Protein AF-A0A965X617-F1 (afdb_monomer_lite)

pLDDT: mean 73.82, std 13.36, range [38.69, 93.62]

Secondary structure (DSSP, 8-state):
-EEE-SSSEEEEPEEEEEETTT--EEEEEHHHHTTS----TTT--S-EEEE-----HHHHHHTT-TT-EEEPPPP----

Radius of gyration: 14.37 Å; chains: 1; bounding box: 28×44×30 Å

Structure (mmCIF, N/CA/C/O backbone):
data_AF-A0A965X617-F1
#
_entry.id   AF-A0A965X617-F1
#
loop_
_atom_site.group_PDB
_atom_site.id
_atom_site.type_symbol
_atom_site.label_atom_id
_atom_site.label_alt_id
_atom_site.label_comp_id
_atom_site.label_asym_id
_atom_site.label_entity_id
_atom_site.label_seq_id
_atom_site.pdbx_PDB_ins_code
_atom_site.Cartn_x
_atom_site.Cartn_y
_atom_site.Cartn_z
_atom_site.occupancy
_atom_site.B_iso_or_equiv
_atom_site.auth_seq_id
_atom_site.auth_comp_id
_atom_site.auth_asym_id
_atom_site.auth_atom_id
_atom_site.pdbx_PDB_model_num
ATOM 1 N N . MET A 1 1 ? 11.380 -3.892 -1.784 1.00 57.41 1 MET A N 1
ATOM 2 C CA . MET A 1 1 ? 12.338 -4.085 -2.899 1.00 57.41 1 MET A CA 1
ATOM 3 C C . MET A 1 1 ? 11.587 -3.758 -4.189 1.00 57.41 1 MET A C 1
ATOM 5 O O . MET A 1 1 ? 10.370 -3.778 -4.185 1.00 57.41 1 MET A O 1
ATOM 9 N N . SER A 1 2 ? 12.243 -3.430 -5.298 1.00 61.50 2 SER A N 1
ATOM 10 C CA . SER A 1 2 ? 11.528 -3.166 -6.557 1.00 61.50 2 SER A CA 1
ATOM 11 C C . SER A 1 2 ? 12.276 -3.742 -7.752 1.00 61.50 2 SER A C 1
ATOM 13 O O . SER A 1 2 ? 13.499 -3.890 -7.730 1.00 61.50 2 SER A O 1
ATOM 15 N N . ILE A 1 3 ? 11.527 -4.109 -8.793 1.00 69.88 3 ILE A N 1
ATOM 16 C CA . ILE A 1 3 ? 12.060 -4.652 -10.041 1.00 69.88 3 ILE A CA 1
ATOM 17 C C . ILE A 1 3 ? 12.053 -3.533 -11.080 1.00 69.88 3 ILE A C 1
ATOM 19 O O . ILE A 1 3 ? 11.007 -3.071 -11.538 1.00 69.88 3 ILE A O 1
ATOM 23 N N . HIS A 1 4 ? 13.242 -3.086 -11.472 1.00 65.12 4 HIS A N 1
ATOM 24 C CA . HIS A 1 4 ? 13.402 -2.095 -12.529 1.00 65.12 4 HIS A CA 1
ATOM 25 C C . HIS A 1 4 ? 13.357 -2.777 -13.896 1.00 65.12 4 HIS A C 1
ATOM 27 O O . HIS A 1 4 ? 14.323 -3.412 -14.312 1.00 65.12 4 HIS A O 1
ATOM 33 N N . LEU A 1 5 ? 12.227 -2.642 -14.586 1.00 68.06 5 LEU A N 1
ATOM 34 C CA . LEU A 1 5 ? 12.004 -3.255 -15.899 1.00 68.06 5 LEU A CA 1
ATOM 35 C C . LEU A 1 5 ? 12.392 -2.321 -17.050 1.00 68.06 5 LEU A C 1
ATOM 37 O O . LEU A 1 5 ? 12.797 -2.790 -18.111 1.00 68.06 5 LEU A O 1
ATOM 41 N N . HIS A 1 6 ? 12.302 -1.006 -16.837 1.00 74.56 6 HIS A N 1
ATOM 42 C CA . HIS A 1 6 ? 12.659 0.008 -17.826 1.00 74.56 6 HIS A CA 1
ATOM 43 C C . HIS A 1 6 ? 13.315 1.229 -17.166 1.00 74.56 6 HIS A C 1
ATOM 45 O O . HIS A 1 6 ? 13.342 1.378 -15.938 1.00 74.56 6 HIS A O 1
ATOM 51 N N . THR A 1 7 ? 13.862 2.133 -17.983 1.00 75.19 7 THR A N 1
ATOM 52 C CA . THR A 1 7 ? 14.442 3.390 -17.492 1.00 75.19 7 THR A CA 1
ATOM 53 C C . THR A 1 7 ? 13.403 4.262 -16.799 1.00 75.19 7 THR A C 1
ATOM 55 O O . THR A 1 7 ? 13.748 4.907 -15.812 1.00 75.19 7 THR A O 1
ATOM 58 N N . ASP A 1 8 ? 12.144 4.182 -17.229 1.00 77.31 8 ASP A N 1
ATOM 59 C CA . ASP A 1 8 ? 11.102 5.154 -16.864 1.00 77.31 8 ASP A CA 1
ATOM 60 C C . ASP A 1 8 ? 10.051 4.587 -15.899 1.00 77.31 8 ASP A C 1
ATOM 62 O O . ASP A 1 8 ? 9.377 5.344 -15.204 1.00 77.31 8 ASP A O 1
ATOM 66 N N . TYR A 1 9 ? 9.944 3.257 -15.800 1.00 74.50 9 TYR A N 1
ATOM 67 C CA . TYR A 1 9 ? 9.005 2.592 -14.899 1.00 74.50 9 TYR A CA 1
ATOM 68 C C . TYR A 1 9 ? 9.637 1.417 -14.154 1.00 74.50 9 TYR A C 1
ATOM 70 O O . TYR A 1 9 ? 10.602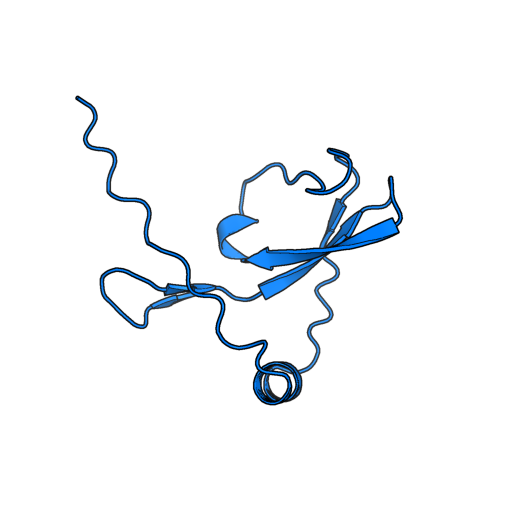 0.787 -14.603 1.00 74.50 9 TYR A O 1
ATOM 78 N N . TYR A 1 10 ? 9.081 1.128 -12.983 1.00 76.69 10 TYR A N 1
ATOM 79 C CA . TYR A 1 10 ? 9.450 -0.010 -12.150 1.00 76.69 10 TYR A CA 1
ATOM 80 C C . TYR A 1 10 ? 8.202 -0.727 -11.643 1.00 76.69 10 TYR A C 1
ATOM 82 O O . TYR A 1 10 ? 7.114 -0.157 -11.603 1.00 76.69 10 TYR A O 1
ATOM 90 N N . GLN A 1 11 ? 8.370 -1.986 -11.263 1.00 77.12 11 GLN A N 1
ATOM 91 C CA . GLN A 1 11 ? 7.356 -2.759 -10.566 1.00 77.12 11 GLN A CA 1
ATOM 92 C C . GLN A 1 11 ? 7.735 -2.827 -9.085 1.00 77.12 11 GLN A C 1
ATOM 94 O O . GLN A 1 11 ? 8.860 -3.200 -8.751 1.00 77.12 11 GLN A O 1
ATOM 99 N N . ASP A 1 12 ? 6.818 -2.426 -8.210 1.00 75.00 12 ASP A N 1
ATOM 100 C CA . ASP A 1 12 ? 7.003 -2.505 -6.757 1.00 75.00 12 ASP A CA 1
ATOM 101 C C . ASP A 1 12 ? 6.462 -3.838 -6.218 1.00 75.00 12 ASP A C 1
ATOM 103 O O . ASP A 1 12 ? 5.572 -4.441 -6.831 1.00 75.00 12 ASP A O 1
ATOM 107 N N . PHE A 1 13 ? 6.966 -4.289 -5.068 1.00 74.62 13 PHE A N 1
ATOM 108 C CA . PHE A 1 13 ? 6.294 -5.355 -4.327 1.00 74.62 13 PHE A CA 1
ATOM 109 C C . PHE A 1 13 ? 5.021 -4.791 -3.713 1.00 74.62 13 PHE A C 1
ATOM 111 O O . PHE A 1 13 ? 5.029 -3.757 -3.052 1.00 74.62 13 PHE A O 1
ATOM 118 N N . LEU A 1 14 ? 3.901 -5.451 -3.980 1.00 76.81 14 LEU A N 1
ATOM 119 C CA . LEU A 1 14 ? 2.595 -4.992 -3.539 1.00 76.81 14 LEU A CA 1
ATOM 120 C C . LEU A 1 14 ? 2.268 -5.595 -2.179 1.00 76.81 14 LEU A C 1
ATOM 122 O O . LEU A 1 14 ? 2.171 -6.810 -2.033 1.00 76.81 14 LEU A O 1
ATOM 126 N N . GLU A 1 15 ? 2.040 -4.733 -1.199 1.00 78.44 15 GLU A N 1
ATOM 127 C CA . GLU A 1 15 ? 1.579 -5.108 0.127 1.00 78.44 15 GLU A CA 1
ATOM 128 C C . GLU A 1 15 ? 0.087 -4.835 0.266 1.00 78.44 15 GLU A C 1
ATOM 130 O O . GLU A 1 15 ? -0.452 -3.838 -0.229 1.00 78.44 15 GLU A O 1
ATOM 135 N N . LYS A 1 16 ? -0.591 -5.705 1.004 1.00 83.06 16 LYS A N 1
ATOM 136 C CA . LYS A 1 16 ? -1.976 -5.493 1.391 1.00 83.06 16 LYS A CA 1
ATOM 137 C C . LYS A 1 16 ? -2.025 -4.715 2.702 1.00 83.06 16 LYS A C 1
ATOM 139 O O . LYS A 1 16 ? -1.304 -5.014 3.645 1.00 83.06 16 LYS A O 1
ATOM 144 N N . TRP A 1 17 ? -2.907 -3.727 2.767 1.00 86.12 17 TRP A N 1
ATOM 145 C CA . TRP A 1 17 ? -3.112 -2.873 3.929 1.00 86.12 17 TRP A CA 1
ATOM 146 C C . TRP A 1 17 ? -4.571 -2.921 4.378 1.00 86.12 17 TRP A C 1
ATOM 148 O O . TRP A 1 17 ? -5.486 -2.924 3.551 1.00 86.12 17 TRP A O 1
ATOM 158 N N . LEU A 1 18 ? -4.790 -2.942 5.693 1.00 88.31 18 LEU A N 1
ATOM 159 C CA . LEU A 1 18 ? -6.107 -2.902 6.330 1.00 88.31 18 LEU A CA 1
ATOM 160 C C . LEU A 1 18 ? -6.262 -1.598 7.113 1.00 88.31 18 LEU A C 1
ATOM 162 O O . LEU A 1 18 ? -5.393 -1.252 7.908 1.00 88.31 18 LEU A O 1
ATOM 166 N N . CYS A 1 19 ? -7.383 -0.900 6.924 1.00 91.44 19 CYS A N 1
ATOM 167 C CA . CYS A 1 19 ? -7.762 0.244 7.748 1.00 91.44 19 CYS A CA 1
ATOM 168 C C . CYS A 1 19 ? -8.779 -0.158 8.818 1.00 91.44 19 CYS A C 1
ATOM 170 O O . CYS A 1 19 ? -9.887 -0.553 8.471 1.00 91.44 19 CYS A O 1
ATOM 172 N N . PHE A 1 20 ? -8.459 0.048 10.095 1.00 90.25 20 PHE A N 1
ATOM 173 C CA . PHE A 1 20 ? -9.365 -0.250 11.214 1.00 90.25 20 PHE A CA 1
ATOM 174 C C . PHE A 1 20 ? -10.481 0.779 11.406 1.00 90.25 20 PHE A C 1
ATOM 176 O O . PHE A 1 20 ? -11.487 0.498 12.043 1.00 90.25 20 PHE A O 1
ATOM 183 N N . SER A 1 21 ? -10.343 1.977 10.834 1.00 91.94 21 SER A N 1
ATOM 184 C CA . SER A 1 21 ? -11.379 3.008 10.957 1.00 91.94 21 SER A CA 1
ATOM 185 C C . SER A 1 21 ? -12.588 2.758 10.047 1.00 91.94 21 SER A C 1
ATOM 187 O O . SER A 1 21 ? -13.655 3.317 10.282 1.00 91.94 21 SER A O 1
ATOM 189 N N . CYS A 1 22 ? -12.426 1.985 8.968 1.00 93.62 22 CYS A N 1
ATOM 190 C CA . CYS A 1 22 ? -13.507 1.721 8.010 1.00 93.62 22 CYS A CA 1
ATOM 191 C C . CYS A 1 22 ? -13.558 0.276 7.497 1.00 93.62 22 CYS A C 1
ATOM 193 O O . CYS A 1 22 ? -14.310 -0.001 6.563 1.00 93.62 22 CYS A O 1
ATOM 195 N N . ASP A 1 23 ? -12.732 -0.607 8.063 1.00 90.25 23 ASP A N 1
ATOM 196 C CA . ASP A 1 23 ? -12.596 -2.034 7.741 1.00 90.25 23 ASP A CA 1
ATOM 197 C C . ASP A 1 23 ? -12.319 -2.354 6.261 1.00 90.25 23 ASP A C 1
ATOM 199 O O . ASP A 1 23 ? -12.507 -3.479 5.794 1.00 90.25 23 ASP A O 1
ATOM 203 N N . ARG A 1 24 ? -11.849 -1.366 5.491 1.00 87.50 24 ARG A N 1
ATOM 204 C CA . ARG A 1 24 ? -11.505 -1.535 4.074 1.00 87.50 24 ARG A CA 1
ATOM 205 C C . ARG A 1 24 ? -10.049 -1.927 3.897 1.00 87.50 24 ARG A C 1
ATOM 207 O O . ARG A 1 24 ? -9.168 -1.497 4.641 1.00 87.50 24 ARG A O 1
ATOM 214 N N . GLN A 1 25 ? -9.818 -2.698 2.842 1.00 87.69 25 GLN A N 1
ATOM 215 C CA . GLN A 1 25 ? -8.501 -3.155 2.425 1.00 87.69 25 GLN A CA 1
ATOM 216 C C . GLN A 1 25 ? -8.075 -2.433 1.144 1.00 87.69 25 GLN A C 1
ATOM 218 O O . GLN A 1 25 ? -8.909 -2.088 0.300 1.00 87.69 25 GLN A O 1
ATOM 223 N N . PHE A 1 26 ? -6.779 -2.186 1.007 1.00 84.88 26 PHE A N 1
ATOM 224 C CA . PHE A 1 26 ? -6.177 -1.607 -0.191 1.00 84.88 26 PHE A CA 1
ATOM 225 C C . PHE A 1 26 ? -4.779 -2.180 -0.413 1.00 84.88 26 PHE A C 1
ATOM 227 O O . PHE A 1 26 ? -4.225 -2.842 0.461 1.00 84.88 26 PHE A O 1
ATOM 234 N N . ILE A 1 27 ? -4.236 -1.951 -1.604 1.00 84.44 27 ILE A N 1
ATOM 235 C CA . ILE A 1 27 ? -2.898 -2.391 -1.990 1.00 84.44 27 ILE A CA 1
ATOM 236 C C . ILE A 1 27 ? -2.002 -1.156 -2.071 1.00 84.44 27 ILE A C 1
ATOM 238 O O . ILE A 1 27 ? -2.427 -0.124 -2.595 1.00 84.44 27 ILE A O 1
ATOM 242 N N . LEU A 1 28 ? -0.781 -1.261 -1.559 1.00 81.12 28 LEU A N 1
ATOM 243 C CA . LEU A 1 28 ? 0.235 -0.218 -1.635 1.00 81.12 28 LEU A CA 1
ATOM 244 C C . LEU A 1 28 ? 1.587 -0.850 -1.979 1.00 81.12 28 LEU A C 1
ATOM 246 O O . LEU A 1 28 ? 1.889 -1.941 -1.511 1.00 81.12 28 LEU A O 1
ATOM 250 N N . GLY A 1 29 ? 2.387 -0.172 -2.801 1.00 80.50 29 GLY A N 1
ATOM 251 C CA . GLY A 1 29 ? 3.759 -0.599 -3.074 1.00 80.50 29 GLY A CA 1
ATOM 252 C C . GLY A 1 2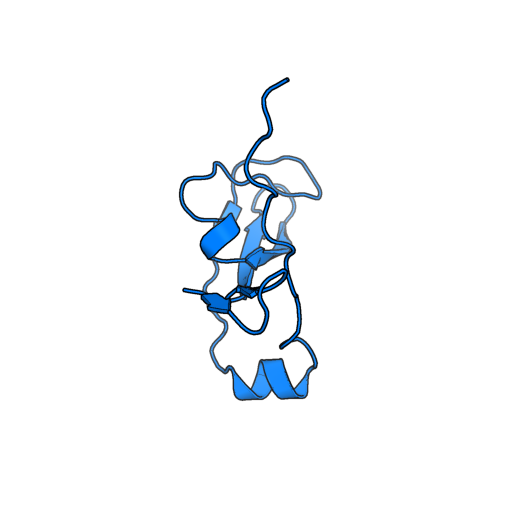9 ? 4.651 -0.462 -1.835 1.00 80.50 29 GLY A C 1
ATOM 253 O O . GLY A 1 29 ? 4.555 0.538 -1.121 1.00 80.50 29 GLY A O 1
ATOM 254 N N . GLU A 1 30 ? 5.503 -1.450 -1.571 1.00 80.12 30 GLU A N 1
ATOM 255 C CA . GLU A 1 30 ? 6.430 -1.488 -0.436 1.00 80.12 30 GLU A CA 1
ATOM 256 C C . GLU A 1 30 ? 7.352 -0.256 -0.428 1.00 80.12 30 GLU A C 1
ATOM 258 O O . GLU A 1 30 ? 7.542 0.378 0.611 1.00 80.12 30 GLU A O 1
ATOM 263 N N . GLU A 1 31 ? 7.901 0.141 -1.581 1.00 80.50 31 GLU A N 1
ATOM 264 C CA . GLU A 1 31 ? 8.758 1.328 -1.677 1.00 80.50 31 GLU A CA 1
ATOM 265 C C . GLU A 1 31 ? 7.970 2.629 -1.470 1.00 80.50 31 GLU A C 1
ATOM 267 O O . GLU A 1 31 ? 8.483 3.573 -0.866 1.00 80.50 31 GLU A O 1
ATOM 272 N N . LEU A 1 32 ? 6.701 2.679 -1.890 1.00 78.50 32 LEU A N 1
ATOM 273 C CA . LEU A 1 32 ? 5.815 3.811 -1.587 1.00 78.50 32 LEU A CA 1
ATOM 274 C C . LEU A 1 32 ? 5.415 3.867 -0.107 1.00 78.50 32 LEU A C 1
ATOM 276 O O . LEU A 1 32 ? 5.186 4.956 0.425 1.00 78.50 32 LEU A O 1
ATOM 280 N N . ALA A 1 33 ? 5.325 2.717 0.558 1.00 81.44 33 ALA A N 1
ATOM 281 C CA . ALA A 1 33 ? 5.027 2.628 1.980 1.00 81.44 33 ALA A CA 1
ATOM 282 C C . ALA A 1 33 ? 6.209 3.074 2.856 1.00 81.44 33 ALA A C 1
ATOM 284 O O . ALA A 1 33 ? 6.018 3.671 3.922 1.00 81.44 33 ALA A O 1
ATOM 285 N N . LYS A 1 34 ? 7.445 2.818 2.409 1.00 81.88 34 LYS A N 1
ATOM 286 C CA . LYS A 1 34 ? 8.663 3.101 3.177 1.00 81.88 34 LYS A CA 1
ATOM 287 C C . LYS A 1 34 ? 8.796 4.571 3.561 1.00 81.88 34 LYS A C 1
ATOM 289 O O . LYS A 1 34 ? 8.853 5.472 2.728 1.00 81.88 34 LYS A O 1
ATOM 294 N N . GLY A 1 35 ? 8.902 4.807 4.869 1.00 72.38 35 GLY A N 1
ATOM 295 C CA . GLY A 1 35 ? 9.172 6.128 5.444 1.00 72.38 35 GLY A CA 1
ATOM 296 C C . GLY A 1 35 ? 8.032 7.140 5.295 1.00 72.38 35 GLY A C 1
ATOM 297 O O . GLY A 1 35 ? 8.225 8.308 5.636 1.00 72.38 35 GLY A O 1
ATOM 298 N N . ARG A 1 36 ? 6.854 6.724 4.808 1.00 80.06 36 ARG A N 1
ATOM 299 C CA . ARG A 1 36 ? 5.679 7.589 4.650 1.00 80.06 36 ARG A CA 1
ATOM 300 C C . ARG A 1 36 ? 4.636 7.304 5.730 1.00 80.06 36 ARG A C 1
ATOM 302 O O . ARG A 1 36 ? 4.480 6.186 6.206 1.00 80.06 36 ARG A O 1
ATOM 309 N N . ASN A 1 37 ? 3.902 8.346 6.114 1.00 84.00 37 ASN A N 1
ATOM 310 C CA . ASN A 1 37 ? 2.792 8.234 7.055 1.00 84.00 37 ASN A CA 1
ATOM 311 C C . ASN A 1 37 ? 1.519 7.895 6.264 1.00 84.00 37 ASN A C 1
ATOM 313 O O . ASN A 1 37 ? 0.886 8.779 5.680 1.00 84.00 37 ASN A O 1
ATOM 317 N N . ILE A 1 38 ? 1.223 6.600 6.149 1.00 87.06 38 ILE A N 1
ATOM 318 C CA . ILE A 1 38 ? 0.167 6.093 5.269 1.00 87.06 38 ILE A CA 1
ATOM 319 C C . ILE A 1 38 ? -1.213 6.419 5.838 1.00 87.06 38 ILE A C 1
ATOM 321 O O . ILE A 1 38 ? -1.471 6.282 7.031 1.00 87.06 38 ILE A O 1
ATOM 325 N N . ARG A 1 39 ? -2.115 6.858 4.957 1.00 90.50 39 ARG A N 1
ATOM 326 C CA . ARG A 1 39 ? -3.518 7.125 5.276 1.00 90.50 39 ARG A CA 1
ATOM 327 C C . ARG A 1 39 ? -4.412 6.244 4.432 1.00 90.50 39 ARG A C 1
ATOM 329 O O . ARG A 1 39 ? -4.126 6.003 3.262 1.00 90.50 39 ARG A O 1
ATOM 336 N N . CYS A 1 40 ? -5.526 5.819 5.013 1.00 89.94 40 CYS A N 1
ATOM 337 C CA . CYS A 1 40 ? -6.544 5.094 4.274 1.00 89.94 40 CYS A CA 1
ATOM 338 C C . CYS A 1 40 ? -7.087 5.965 3.125 1.00 89.94 40 CYS A C 1
ATOM 340 O O . CYS A 1 40 ? -7.604 7.053 3.396 1.00 89.94 40 CYS A O 1
ATOM 342 N N . PRO A 1 41 ? -7.050 5.497 1.866 1.00 89.44 41 PRO A N 1
ATOM 343 C CA . PRO A 1 41 ? -7.533 6.275 0.726 1.00 89.44 41 PRO A CA 1
ATOM 344 C C . PRO A 1 41 ? -9.058 6.465 0.733 1.00 89.44 41 PRO A C 1
ATOM 346 O O . PRO A 1 41 ? -9.570 7.336 0.038 1.00 89.44 41 PRO A O 1
ATOM 349 N N . TYR A 1 42 ? -9.793 5.670 1.518 1.00 90.19 42 TYR A N 1
ATOM 350 C CA . TYR A 1 42 ? -11.256 5.711 1.561 1.00 90.19 42 TYR A CA 1
ATOM 351 C C . TYR A 1 42 ? -11.812 6.648 2.637 1.00 90.19 42 TYR A C 1
ATOM 353 O O . TYR A 1 42 ? -12.809 7.320 2.397 1.00 90.19 42 TYR A O 1
ATOM 361 N N . CYS A 1 43 ? -11.206 6.675 3.829 1.00 93.44 43 CYS A N 1
ATOM 362 C CA . CYS A 1 43 ? -11.721 7.446 4.970 1.00 93.44 43 CYS A CA 1
ATOM 363 C C . CYS A 1 43 ? -10.725 8.466 5.540 1.00 93.44 43 CYS A C 1
ATOM 365 O O 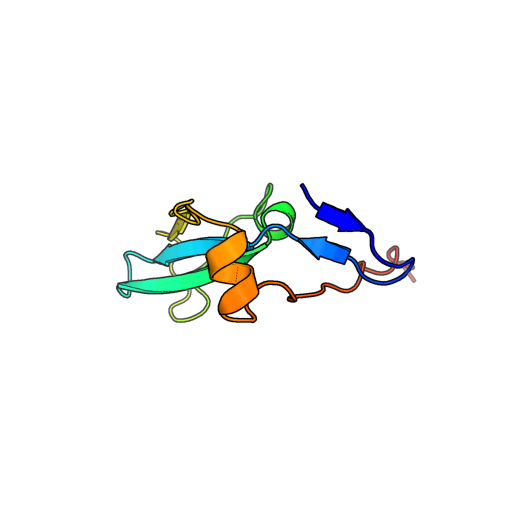. CYS A 1 43 ? -11.077 9.209 6.452 1.00 93.44 43 CYS A O 1
ATOM 367 N N . GLY A 1 44 ? -9.479 8.489 5.053 1.00 91.38 44 GLY A N 1
ATOM 368 C CA . GLY A 1 44 ? -8.422 9.370 5.559 1.00 91.38 44 GLY A CA 1
ATOM 369 C C . GLY A 1 44 ? -7.877 9.004 6.946 1.00 91.38 44 GLY A C 1
ATOM 370 O O . GLY A 1 44 ? -7.088 9.765 7.502 1.00 91.38 44 GLY A O 1
ATOM 371 N N . GLY A 1 45 ? -8.287 7.862 7.512 1.00 90.31 45 GLY A N 1
ATOM 372 C CA . GLY A 1 45 ? -7.834 7.379 8.818 1.00 90.31 45 GLY A CA 1
ATOM 373 C C . GLY A 1 45 ? -6.346 7.012 8.846 1.00 90.31 45 GLY A C 1
ATOM 374 O O . GLY A 1 45 ? -5.773 6.642 7.819 1.00 90.31 45 GLY A O 1
ATOM 375 N N . HIS A 1 46 ? -5.740 7.107 10.034 1.00 86.12 46 HIS A N 1
ATOM 376 C CA . HIS A 1 46 ? -4.324 6.790 10.286 1.00 86.12 46 HIS A CA 1
ATOM 377 C C . HIS A 1 46 ? -4.119 5.385 10.868 1.00 86.12 46 HIS A C 1
ATOM 379 O O . HIS A 1 46 ? -2.997 4.894 10.915 1.00 86.12 46 HIS A O 1
ATOM 385 N N . GLU A 1 47 ? -5.193 4.733 11.316 1.00 86.81 47 GLU A N 1
ATOM 386 C CA . GLU A 1 47 ? -5.146 3.370 11.842 1.00 86.81 47 GLU A CA 1
ATOM 387 C C . GLU A 1 47 ? -5.143 2.383 10.674 1.00 86.81 47 GLU A C 1
ATOM 389 O O . GLU A 1 47 ? -6.173 1.813 10.300 1.00 86.81 47 GLU A O 1
ATOM 394 N N . VAL A 1 48 ? -3.976 2.254 10.047 1.00 85.81 48 VAL A N 1
ATOM 395 C CA . VAL A 1 48 ? -3.715 1.325 8.950 1.00 85.81 48 VAL A CA 1
ATOM 396 C C . VAL A 1 48 ? -2.548 0.411 9.310 1.00 85.81 48 VAL A C 1
ATOM 398 O O . VAL A 1 48 ? -1.550 0.870 9.862 1.00 85.81 48 VAL A O 1
ATOM 401 N N . ILE A 1 49 ? -2.669 -0.879 9.004 1.00 85.94 49 ILE A N 1
ATOM 402 C CA . ILE A 1 49 ? -1.588 -1.860 9.168 1.00 85.94 49 ILE A CA 1
ATOM 403 C C . ILE A 1 49 ? -1.324 -2.574 7.849 1.00 85.94 49 ILE A C 1
ATOM 405 O O . ILE A 1 49 ? -2.268 -2.852 7.103 1.00 85.94 49 ILE A O 1
ATOM 409 N N . SER A 1 50 ? -0.057 -2.881 7.574 1.00 81.94 50 SER A N 1
ATOM 410 C CA . SER A 1 50 ? 0.291 -3.813 6.510 1.00 81.94 50 SER A CA 1
ATOM 411 C C . SER A 1 50 ? -0.006 -5.231 6.987 1.00 81.94 50 SER A C 1
ATOM 413 O O . SER A 1 50 ? 0.506 -5.711 7.998 1.00 81.94 50 SER A O 1
ATOM 415 N N . ASP A 1 51 ? -0.889 -5.894 6.258 1.00 69.25 51 ASP A N 1
ATOM 416 C CA . ASP A 1 51 ? -1.149 -7.315 6.374 1.00 69.25 51 ASP A CA 1
ATOM 417 C C . ASP A 1 51 ? -0.332 -7.974 5.261 1.00 69.25 51 ASP A C 1
ATOM 419 O O . ASP A 1 51 ? -0.828 -8.189 4.157 1.00 69.25 51 ASP A O 1
ATOM 423 N N . ALA A 1 52 ? 0.961 -8.209 5.512 1.00 60.94 52 ALA A N 1
ATOM 424 C CA . ALA A 1 52 ? 1.936 -8.746 4.549 1.00 60.94 52 ALA A CA 1
ATOM 425 C C . ALA A 1 52 ? 1.620 -10.179 4.050 1.00 60.94 52 ALA A C 1
ATOM 427 O O . ALA A 1 52 ? 2.484 -10.871 3.516 1.00 60.94 52 ALA A O 1
ATOM 428 N N . LEU A 1 53 ? 0.378 -10.645 4.210 1.00 54.69 53 LEU A N 1
ATOM 429 C CA . LEU A 1 53 ? -0.166 -11.877 3.655 1.00 54.69 53 LEU A CA 1
ATOM 430 C C . LEU A 1 53 ? -0.386 -11.739 2.142 1.00 54.69 53 LEU A C 1
ATOM 432 O O . LEU A 1 53 ? -1.506 -11.806 1.637 1.00 54.69 53 LEU A O 1
ATOM 436 N N . VAL A 1 54 ? 0.702 -11.603 1.397 1.00 53.75 54 VAL A N 1
ATOM 437 C CA . VAL A 1 54 ? 0.752 -12.141 0.043 1.00 53.75 54 VAL A CA 1
ATOM 438 C C . VAL A 1 54 ? 1.596 -13.401 0.132 1.00 53.75 54 VAL A C 1
ATOM 440 O O . VAL A 1 54 ? 2.814 -13.368 0.033 1.00 53.75 54 VAL A O 1
ATOM 443 N N . VAL A 1 55 ? 0.932 -14.517 0.421 1.00 53.38 55 VAL A N 1
ATOM 444 C CA . VAL A 1 55 ? 1.605 -15.788 0.733 1.00 53.38 55 VAL A CA 1
ATOM 445 C C . VAL A 1 55 ? 2.098 -16.500 -0.533 1.00 53.38 55 VAL A C 1
ATOM 447 O O . VAL A 1 55 ? 2.810 -17.490 -0.430 1.00 53.38 55 VAL A O 1
ATOM 450 N N . ASP A 1 56 ? 1.754 -16.010 -1.727 1.00 60.81 56 ASP A N 1
ATOM 451 C CA . ASP A 1 56 ? 2.124 -16.692 -2.963 1.00 60.81 56 ASP A CA 1
ATOM 452 C C . ASP A 1 56 ? 2.169 -15.740 -4.173 1.00 60.81 56 ASP A C 1
ATOM 454 O O . ASP A 1 56 ? 1.140 -15.239 -4.643 1.00 60.81 56 ASP A O 1
ATOM 458 N N . GLU A 1 57 ? 3.379 -15.487 -4.675 1.00 62.59 57 GLU A N 1
ATOM 459 C CA . GLU A 1 57 ? 3.619 -14.707 -5.893 1.00 62.59 57 GLU A CA 1
ATOM 460 C C . GLU A 1 57 ? 3.001 -15.368 -7.138 1.00 62.59 57 GLU A C 1
ATOM 462 O O . GLU A 1 57 ? 2.537 -14.655 -8.033 1.00 62.59 57 GLU A O 1
ATOM 467 N N . GLU A 1 58 ? 2.915 -16.705 -7.196 1.00 65.62 58 GLU A N 1
ATOM 468 C CA . GLU A 1 58 ? 2.314 -17.420 -8.329 1.00 65.62 58 GLU A CA 1
ATOM 469 C C . GLU A 1 58 ? 0.800 -17.200 -8.383 1.00 65.62 58 GLU A C 1
ATOM 471 O O . GLU A 1 58 ? 0.238 -17.000 -9.463 1.00 65.62 58 GLU A O 1
ATOM 476 N N . ILE A 1 59 ? 0.131 -17.160 -7.224 1.00 63.31 59 ILE A N 1
ATOM 477 C CA . ILE A 1 59 ? -1.311 -16.883 -7.150 1.00 63.31 59 ILE A CA 1
ATOM 478 C C . ILE A 1 59 ? -1.602 -15.444 -7.583 1.00 63.31 59 ILE A C 1
ATOM 480 O O . ILE A 1 59 ? -2.538 -15.213 -8.351 1.00 63.31 59 ILE A O 1
ATOM 484 N N . LEU A 1 60 ? -0.800 -14.465 -7.149 1.00 61.50 60 LEU A N 1
ATOM 485 C CA . LEU A 1 60 ? -0.959 -13.084 -7.618 1.00 61.50 60 LEU A CA 1
ATOM 486 C C . LEU A 1 60 ? -0.738 -12.953 -9.123 1.00 61.50 60 LEU A C 1
ATOM 488 O O . LEU A 1 60 ? -1.483 -12.230 -9.791 1.00 61.50 60 LEU A O 1
ATOM 492 N N . PHE A 1 61 ? 0.270 -13.641 -9.657 1.00 62.81 61 PHE A N 1
ATOM 493 C CA . PHE A 1 61 ? 0.547 -13.642 -11.087 1.00 62.81 61 PHE A CA 1
ATOM 494 C C . PHE A 1 61 ? -0.615 -14.266 -11.872 1.00 62.81 61 PHE A C 1
ATOM 496 O O . PHE A 1 61 ? -1.088 -13.679 -12.845 1.00 62.81 61 PHE A O 1
ATOM 503 N N . ALA A 1 62 ? -1.159 -15.389 -11.393 1.00 63.97 62 ALA A N 1
ATOM 504 C CA . ALA A 1 62 ? -2.324 -16.047 -11.982 1.00 63.97 62 ALA A CA 1
ATOM 505 C C . ALA A 1 62 ? -3.601 -15.186 -11.930 1.00 63.97 62 ALA A C 1
ATOM 507 O O . ALA A 1 62 ? -4.434 -15.268 -12.832 1.00 63.97 62 ALA A O 1
ATOM 508 N N . MET A 1 63 ? -3.752 -14.333 -10.910 1.00 60.47 63 MET A N 1
ATOM 509 C CA . MET A 1 63 ? -4.860 -13.374 -10.806 1.00 60.47 63 MET A CA 1
ATOM 510 C C . MET A 1 63 ? -4.654 -12.094 -11.637 1.00 60.47 63 MET A C 1
ATOM 512 O O . MET A 1 63 ? -5.530 -11.230 -11.647 1.00 60.47 63 MET A O 1
ATOM 516 N N . GLY A 1 64 ? -3.519 -11.944 -12.332 1.00 58.19 64 GLY A N 1
ATOM 517 C CA . GLY A 1 64 ? -3.184 -10.727 -13.079 1.00 58.19 64 GLY A CA 1
ATOM 518 C C . GLY A 1 64 ? -2.823 -9.535 -12.185 1.00 58.19 64 GLY A C 1
ATOM 519 O O . GLY A 1 64 ? -2.795 -8.399 -12.648 1.00 58.19 64 GLY A O 1
ATOM 520 N N . CYS A 1 65 ? -2.548 -9.779 -10.901 1.00 59.41 65 CYS A N 1
ATOM 521 C CA . CYS A 1 65 ? -2.139 -8.758 -9.936 1.00 59.41 65 CYS A CA 1
ATOM 522 C C . CYS A 1 65 ? -0.630 -8.450 -9.999 1.00 59.41 65 CYS A C 1
ATOM 524 O O . CYS A 1 65 ? -0.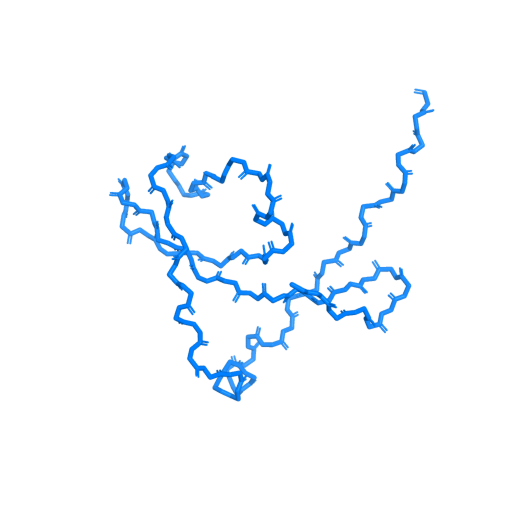176 -7.479 -9.396 1.00 59.41 65 CYS A O 1
ATOM 526 N N . GLY A 1 66 ? 0.148 -9.241 -10.744 1.00 58.06 66 GLY A N 1
ATOM 527 C CA . GLY A 1 66 ? 1.549 -8.961 -11.064 1.00 58.06 66 GLY A CA 1
ATOM 528 C C . GLY A 1 66 ? 1.665 -7.997 -12.243 1.00 58.06 66 GLY A C 1
ATOM 529 O O . GLY A 1 66 ? 1.847 -8.435 -13.374 1.00 58.06 66 GLY A O 1
ATOM 530 N N . GLY A 1 67 ? 1.520 -6.693 -12.000 1.00 59.41 67 GLY A N 1
ATOM 531 C CA . GLY A 1 67 ? 1.635 -5.713 -13.088 1.00 59.41 67 GLY A CA 1
ATOM 532 C C . GLY A 1 67 ? 1.319 -4.261 -12.743 1.00 59.41 67 GLY A C 1
ATOM 533 O O . GLY A 1 67 ? 1.044 -3.481 -13.650 1.00 59.41 67 GLY A O 1
ATOM 534 N N . ILE A 1 68 ? 1.315 -3.871 -11.462 1.00 65.06 68 ILE A N 1
ATOM 535 C CA . ILE A 1 68 ? 1.206 -2.445 -11.127 1.00 65.06 68 ILE A CA 1
ATOM 536 C C . ILE A 1 68 ? 2.589 -1.817 -11.306 1.00 65.06 68 ILE A C 1
ATOM 538 O O . ILE A 1 68 ? 3.506 -2.059 -10.518 1.00 65.06 68 ILE A O 1
ATOM 542 N N . TYR A 1 69 ? 2.725 -1.039 -12.378 1.00 69.56 69 TYR A N 1
ATOM 543 C CA . TYR A 1 69 ? 3.930 -0.286 -12.700 1.00 69.56 69 TYR A CA 1
ATOM 544 C C . TYR A 1 69 ? 3.802 1.148 -12.204 1.00 69.56 69 TYR A C 1
ATOM 546 O O . TYR A 1 69 ? 2.758 1.784 -12.359 1.00 69.56 69 TYR A O 1
ATOM 554 N N . PHE A 1 70 ? 4.887 1.659 -11.641 1.00 69.56 70 PHE A N 1
ATOM 555 C CA . PHE A 1 70 ? 4.994 3.031 -11.175 1.00 69.56 70 PHE A CA 1
ATOM 556 C C . PHE A 1 70 ? 5.988 3.784 -12.055 1.00 69.56 70 PHE A C 1
ATOM 558 O O . PHE A 1 70 ? 7.065 3.270 -12.375 1.00 69.56 70 PHE A O 1
ATOM 565 N N . GLU A 1 71 ? 5.630 5.008 -12.438 1.00 76.81 71 GLU A N 1
ATOM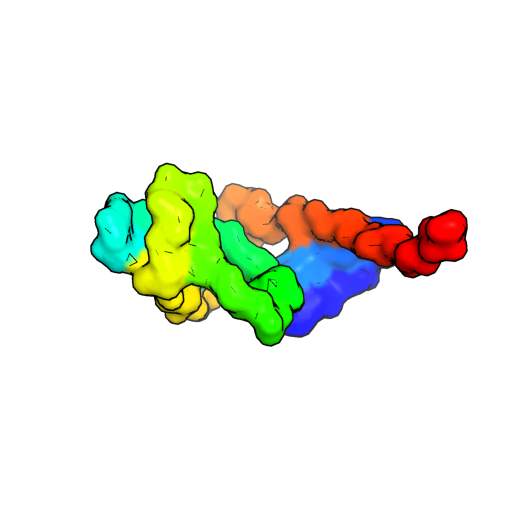 566 C CA . GLU A 1 71 ? 6.569 5.946 -13.049 1.00 76.81 71 GLU A CA 1
ATOM 567 C C . GLU A 1 71 ? 7.619 6.354 -12.011 1.00 76.81 71 GLU A C 1
ATOM 569 O O . GLU A 1 71 ? 7.320 6.522 -10.824 1.00 76.81 71 GLU A O 1
ATOM 574 N N . LYS A 1 72 ? 8.870 6.515 -12.443 1.00 69.31 72 LYS A N 1
ATOM 575 C CA . LYS A 1 72 ? 9.875 7.150 -11.587 1.00 69.31 72 LYS A CA 1
ATOM 576 C C . LYS A 1 72 ? 9.529 8.633 -11.466 1.00 69.31 72 LYS A C 1
ATOM 578 O O . LYS A 1 72 ? 9.326 9.290 -12.483 1.00 69.31 72 LYS A O 1
ATOM 583 N N . GLU A 1 73 ? 9.485 9.165 -10.241 1.00 68.06 73 GLU A N 1
ATOM 584 C CA . GLU A 1 73 ? 9.405 10.616 -10.042 1.00 68.06 73 GLU A CA 1
ATOM 585 C C . GLU A 1 73 ? 10.559 11.260 -10.829 1.00 68.06 73 GLU A C 1
ATOM 587 O O . GLU A 1 73 ? 11.726 10.895 -10.641 1.00 68.06 73 GLU A O 1
ATOM 592 N N . ALA A 1 74 ? 10.238 12.173 -11.753 1.00 60.06 74 ALA A N 1
ATOM 593 C CA . ALA A 1 74 ? 11.258 12.938 -12.455 1.00 60.06 74 ALA A CA 1
ATOM 594 C C . ALA A 1 74 ? 12.135 13.641 -11.403 1.00 60.06 74 ALA A C 1
ATOM 596 O O . ALA A 1 74 ? 11.591 14.152 -10.417 1.00 60.06 74 ALA A O 1
ATOM 597 N N . PRO A 1 75 ? 13.474 13.667 -11.558 1.00 53.97 75 PRO A N 1
ATOM 598 C CA . PRO A 1 75 ? 14.314 14.428 -10.647 1.00 53.97 75 PRO A CA 1
ATOM 599 C C . PRO A 1 75 ? 13.783 15.858 -10.643 1.00 53.97 75 PRO A C 1
ATO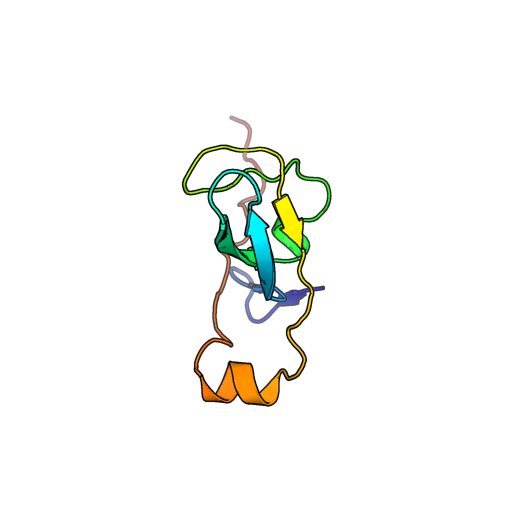M 601 O O . PRO A 1 75 ? 13.714 16.469 -11.703 1.00 53.97 75 PRO A O 1
ATOM 604 N N . ASN A 1 76 ? 13.342 16.339 -9.476 1.00 52.22 76 ASN A N 1
ATOM 605 C CA . ASN A 1 76 ? 12.784 17.677 -9.302 1.00 52.22 76 ASN A CA 1
ATOM 606 C C . ASN A 1 76 ? 13.676 18.707 -10.009 1.00 52.22 76 ASN A C 1
ATOM 608 O O . ASN A 1 76 ? 14.681 19.151 -9.446 1.00 52.22 76 ASN A O 1
ATOM 612 N N . GLU A 1 77 ? 13.294 19.127 -11.214 1.00 47.97 77 GLU A N 1
ATOM 613 C CA . GLU A 1 77 ? 13.763 20.373 -11.794 1.00 47.97 77 GLU A CA 1
ATOM 614 C C . GLU A 1 77 ? 13.081 21.470 -10.979 1.00 47.97 77 GLU A C 1
ATOM 616 O O . GLU A 1 77 ? 11.993 21.949 -11.285 1.00 47.97 77 GLU A O 1
ATOM 621 N N . ARG A 1 78 ? 13.696 21.792 -9.836 1.00 40.94 78 ARG A N 1
ATOM 622 C CA . ARG A 1 78 ? 13.445 23.033 -9.110 1.00 40.94 78 ARG A CA 1
ATOM 623 C C . ARG A 1 78 ? 13.709 24.180 -10.092 1.00 40.94 78 ARG A C 1
ATOM 625 O O . ARG A 1 78 ? 14.867 24.537 -10.299 1.00 40.94 78 ARG A O 1
ATOM 632 N N . CYS A 1 79 ? 12.652 24.708 -10.705 1.00 38.69 79 CYS A N 1
ATOM 633 C CA . CYS A 1 79 ? 12.632 26.073 -11.224 1.00 38.69 79 CYS A CA 1
ATOM 634 C C . CYS A 1 79 ? 12.539 27.068 -10.063 1.00 38.69 79 CYS A C 1
ATOM 636 O O . CYS A 1 79 ? 11.805 26.775 -9.088 1.00 38.69 79 CYS A O 1
#

Foldseek 3Di:
DWACPDPWKIGFDWWWKAAPVVRDIDIDGPVRVPPDQDADPPPRDSRMDTPRPPVDPVVCVVVVVRDDMDTDDDDPPPD

Sequence (79 aa):
MSIHLHTDYYQDFLEKWLCFSCDRQFILGEELAKGRNIRCPYCGGHEVISDALVVDEEILFAMGCGGIYFEKEAPNERC